Protein AF-A0A923ZJA2-F1 (afdb_monomer)

Nearest PDB structures (foldseek):
  5jjf-assembly1_B  TM=5.619E-01  e=8.814E+00  Natronomonas pharaonis

Secondary structure (DSSP, 8-state):
--HHHHHHHHHHHHHHHHHHTT---HHHHHHHHHHHHHHHHHHHHHHHH----S-TT---S--------------

Mean predicted aligned error: 14.64 Å

Solvent-accessible surface area (backbone atoms only — not comparable to full-atom values): 4842 Å² total; per-residue (Å²): 103,55,73,67,57,50,50,53,54,50,59,73,47,40,62,60,59,58,55,46,74,72,52,90,46,68,69,62,35,51,54,52,48,51,53,52,49,52,53,52,50,46,53,52,47,47,54,60,60,62,67,70,68,94,61,92,74,74,75,74,84,75,70,72,88,70,72,90,85,83,78,85,85,81,136

Radius of gyration: 26.97 Å; Cα contacts (8 Å, |Δi|>4): 21; chains: 1; bounding box: 56×75×28 Å

pLDDT: mean 72.84, std 14.09, range [41.91, 89.75]

Sequence (75 aa):
MTKDQFISSVTAHYDELNALNKVDNFYDYESDFIKLWAKMGREVLERNISTLPGDRRKKNSNRIWGTDNSQQSPL

Foldseek 3Di:
DDPVVLVVLCVVCVVVLVVLVPDPDPVVSVVSVVVSVVVSVVVVCCVVVPPPVPPPDPPPPPPPPDDPPPDDDDD

Structure (mmCIF, N/CA/C/O backbone):
data_AF-A0A923ZJA2-F1
#
_entry.id   AF-A0A923ZJA2-F1
#
loop_
_atom_site.group_PDB
_atom_site.id
_atom_site.type_symbol
_atom_site.label_atom_id
_atom_site.label_alt_id
_atom_site.label_comp_id
_atom_site.label_asym_id
_atom_site.label_entity_id
_atom_site.label_seq_id
_atom_site.pdbx_PDB_ins_code
_atom_site.Cartn_x
_atom_site.Cartn_y
_atom_site.Cartn_z
_atom_site.occupancy
_atom_site.B_iso_or_equiv
_atom_site.auth_seq_id
_atom_site.auth_comp_id
_atom_site.auth_asym_id
_atom_site.auth_atom_id
_atom_site.pdbx_PDB_model_num
ATOM 1 N N . MET A 1 1 ? -9.047 2.673 11.110 1.00 67.44 1 MET A N 1
ATOM 2 C CA . MET A 1 1 ? -8.561 1.296 10.861 1.00 67.44 1 MET A CA 1
ATOM 3 C C . MET A 1 1 ? -7.825 0.754 12.091 1.00 67.44 1 MET A C 1
ATOM 5 O O . MET A 1 1 ? -7.170 1.536 12.767 1.00 67.44 1 MET A O 1
ATOM 9 N N . THR A 1 2 ? -7.938 -0.543 12.415 1.00 81.38 2 THR A N 1
ATOM 10 C CA . THR A 1 2 ? -7.159 -1.206 13.492 1.00 81.38 2 THR A CA 1
ATOM 11 C C . THR A 1 2 ? -5.904 -1.889 12.929 1.00 81.38 2 THR A C 1
ATOM 13 O O . THR A 1 2 ? -5.788 -2.063 11.714 1.00 81.38 2 THR A O 1
ATOM 16 N N . LYS A 1 3 ? -4.964 -2.299 13.796 1.00 79.38 3 LYS A N 1
ATOM 17 C CA . LYS A 1 3 ? -3.713 -2.975 13.394 1.00 79.38 3 LYS A CA 1
ATOM 18 C C . LYS A 1 3 ? -3.966 -4.237 12.556 1.00 79.38 3 LYS A C 1
ATOM 20 O O . LYS A 1 3 ? -3.302 -4.430 11.545 1.00 79.38 3 LYS A O 1
ATOM 25 N N . ASP A 1 4 ? -4.968 -5.036 12.908 1.00 82.06 4 ASP A N 1
ATOM 26 C CA . ASP A 1 4 ? -5.280 -6.279 12.186 1.00 82.06 4 ASP A CA 1
ATOM 27 C C . ASP A 1 4 ? -5.883 -6.018 10.802 1.00 82.06 4 ASP A C 1
ATOM 29 O O . ASP A 1 4 ? -5.601 -6.740 9.845 1.00 82.06 4 ASP A O 1
ATOM 33 N N . GLN A 1 5 ? -6.663 -4.940 10.659 1.00 76.38 5 GLN A N 1
ATOM 34 C CA . GLN A 1 5 ? -7.145 -4.505 9.348 1.00 76.38 5 GLN A CA 1
ATOM 35 C C . GLN A 1 5 ? -6.009 -3.966 8.475 1.00 76.38 5 GLN A C 1
ATOM 37 O O . GLN A 1 5 ? -6.022 -4.201 7.270 1.00 76.38 5 GLN A O 1
ATOM 42 N N . PHE A 1 6 ? -5.017 -3.292 9.069 1.00 79.38 6 PHE A N 1
ATOM 43 C CA . PHE A 1 6 ? -3.809 -2.882 8.348 1.00 79.38 6 PHE A CA 1
ATOM 44 C C . PHE A 1 6 ? -3.049 -4.087 7.820 1.00 79.38 6 PHE A C 1
ATOM 46 O O . PHE A 1 6 ? -2.772 -4.153 6.626 1.00 79.38 6 PHE A O 1
ATOM 53 N N . ILE A 1 7 ? -2.779 -5.055 8.696 1.00 84.12 7 ILE A N 1
ATOM 54 C CA . ILE A 1 7 ? -2.084 -6.286 8.328 1.00 84.12 7 ILE A CA 1
ATOM 55 C C . ILE A 1 7 ? -2.859 -7.000 7.221 1.00 84.12 7 ILE A C 1
ATOM 57 O O . ILE A 1 7 ? -2.263 -7.312 6.204 1.00 84.12 7 ILE A O 1
ATOM 61 N N . SER A 1 8 ? -4.181 -7.144 7.340 1.00 83.62 8 SER A N 1
ATOM 62 C CA . SER A 1 8 ? -5.007 -7.790 6.308 1.00 83.62 8 SER A CA 1
ATOM 63 C C . SER A 1 8 ? -4.927 -7.089 4.945 1.00 83.62 8 SER A C 1
ATOM 65 O O . SER A 1 8 ? -4.813 -7.761 3.924 1.00 83.62 8 SER A O 1
ATOM 67 N N . SER A 1 9 ?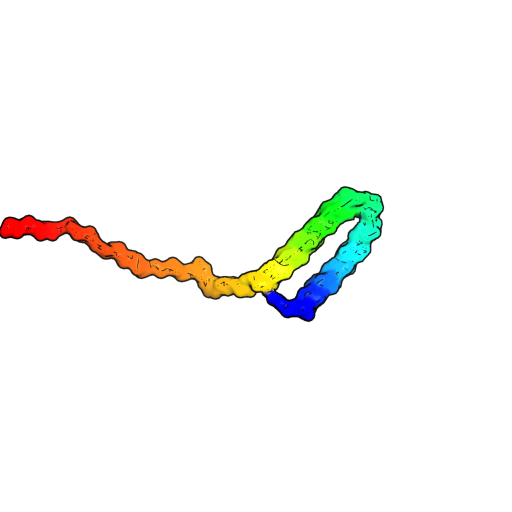 -4.954 -5.749 4.914 1.00 80.00 9 SER A N 1
ATOM 68 C CA . SER A 1 9 ? -4.785 -4.989 3.666 1.00 80.00 9 SER A CA 1
ATOM 69 C C . SER A 1 9 ? -3.392 -5.200 3.078 1.00 80.00 9 SER A C 1
ATOM 71 O O . SER A 1 9 ? -3.264 -5.456 1.889 1.00 80.00 9 SER A O 1
ATOM 73 N N . VAL A 1 10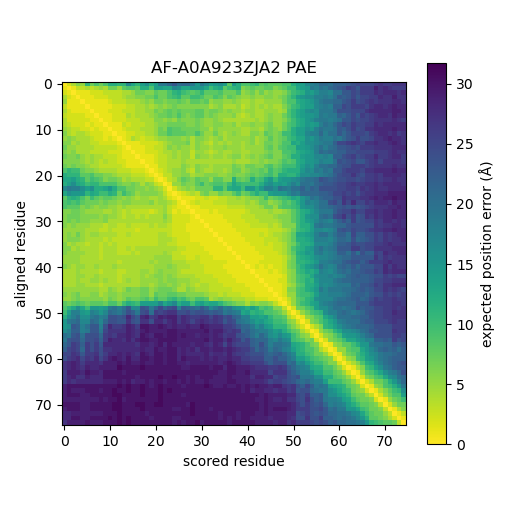 ? -2.342 -5.141 3.900 1.00 80.88 10 VAL A N 1
ATOM 74 C CA . VAL A 1 10 ? -0.962 -5.358 3.439 1.00 80.88 10 VAL A CA 1
ATOM 75 C C . VAL A 1 10 ? -0.757 -6.791 2.949 1.00 80.88 10 VAL A C 1
ATOM 77 O O . VAL A 1 10 ? -0.134 -6.982 1.913 1.00 80.88 10 VAL A O 1
ATOM 80 N N . THR A 1 11 ? -1.314 -7.791 3.635 1.00 85.12 11 THR A N 1
ATOM 81 C CA . THR A 1 11 ? -1.252 -9.199 3.225 1.00 85.12 11 THR A CA 1
ATOM 82 C C . THR A 1 11 ? -1.923 -9.418 1.871 1.00 85.12 11 THR A C 1
ATOM 84 O O . THR A 1 11 ? -1.380 -10.150 1.054 1.00 85.12 11 THR A O 1
ATOM 87 N N . ALA A 1 12 ? -3.046 -8.750 1.592 1.00 82.12 12 ALA A N 1
ATOM 88 C CA . ALA A 1 12 ? -3.732 -8.865 0.303 1.00 82.12 12 ALA A CA 1
ATOM 89 C C . ALA A 1 12 ? -2.897 -8.346 -0.883 1.00 82.12 12 ALA A C 1
ATOM 91 O O . ALA A 1 12 ? -3.026 -8.860 -1.988 1.00 82.12 12 ALA A O 1
ATOM 92 N N . HIS A 1 13 ? -2.028 -7.359 -0.651 1.00 81.56 13 HIS A N 1
ATOM 93 C CA . HIS A 1 13 ? -1.140 -6.794 -1.677 1.00 81.56 13 HIS A CA 1
ATOM 94 C C . HIS A 1 13 ? 0.288 -7.364 -1.613 1.00 81.56 13 HIS A C 1
ATOM 96 O O . HIS A 1 13 ? 1.128 -7.021 -2.442 1.00 81.56 13 HIS A O 1
ATOM 102 N N . TYR A 1 14 ? 0.582 -8.243 -0.647 1.00 83.31 14 TYR A N 1
ATOM 103 C CA . TYR A 1 14 ? 1.917 -8.811 -0.436 1.00 83.31 14 TYR A CA 1
ATOM 104 C C . TYR A 1 14 ? 2.376 -9.669 -1.617 1.00 83.31 14 TYR A C 1
ATOM 106 O O . TYR A 1 14 ? 3.543 -9.609 -1.997 1.00 83.31 14 TYR A O 1
ATOM 114 N N . ASP A 1 15 ? 1.462 -10.417 -2.236 1.00 82.88 15 ASP A N 1
ATOM 115 C CA . ASP A 1 15 ? 1.775 -11.238 -3.407 1.00 82.88 15 ASP A CA 1
ATOM 116 C C . ASP A 1 15 ? 2.152 -10.380 -4.624 1.00 82.88 15 ASP A C 1
ATOM 118 O O . ASP A 1 15 ? 3.094 -10.715 -5.343 1.00 82.88 15 ASP A O 1
ATOM 122 N N . GLU A 1 16 ? 1.480 -9.239 -4.820 1.00 82.44 16 GLU A N 1
ATOM 123 C CA . GLU A 1 16 ? 1.825 -8.258 -5.861 1.00 82.44 16 GLU A CA 1
ATOM 124 C C . GLU A 1 16 ? 3.199 -7.631 -5.577 1.00 82.44 16 GLU A C 1
ATOM 126 O O . GLU A 1 16 ? 4.048 -7.546 -6.464 1.00 82.44 16 GLU A O 1
ATOM 131 N N . LEU A 1 17 ? 3.468 -7.282 -4.316 1.00 81.12 17 LEU A N 1
ATOM 132 C CA . LEU A 1 17 ? 4.744 -6.709 -3.880 1.00 81.12 17 LEU A CA 1
ATOM 133 C C . LEU A 1 17 ? 5.904 -7.707 -4.046 1.00 81.12 17 LEU A C 1
ATOM 135 O O . LEU A 1 17 ? 6.999 -7.340 -4.466 1.00 81.12 17 LEU A O 1
ATOM 139 N N . ASN A 1 18 ? 5.654 -8.990 -3.782 1.00 84.06 18 ASN A N 1
ATOM 140 C CA . ASN A 1 18 ? 6.622 -10.061 -3.994 1.00 84.06 18 ASN A CA 1
ATOM 141 C C . ASN A 1 18 ? 6.820 -10.387 -5.486 1.00 84.06 18 ASN A C 1
ATOM 143 O O . ASN A 1 18 ? 7.911 -10.782 -5.896 1.00 84.06 18 ASN A O 1
ATOM 147 N N . ALA A 1 19 ? 5.791 -10.210 -6.318 1.00 83.06 19 ALA A N 1
ATOM 148 C CA . ALA A 1 19 ? 5.910 -10.354 -7.765 1.00 83.06 19 ALA A CA 1
ATOM 149 C C . ALA A 1 19 ? 6.790 -9.254 -8.382 1.00 83.06 19 ALA A C 1
ATOM 151 O O . ALA A 1 19 ? 7.559 -9.550 -9.297 1.00 83.06 19 ALA A O 1
ATOM 152 N N . LEU A 1 20 ? 6.744 -8.030 -7.843 1.00 80.62 20 LEU A N 1
ATOM 153 C CA . LEU A 1 20 ? 7.605 -6.924 -8.275 1.00 80.62 20 LEU A CA 1
ATOM 154 C C . LEU A 1 20 ? 9.099 -7.222 -8.086 1.00 80.62 20 LEU A C 1
ATOM 156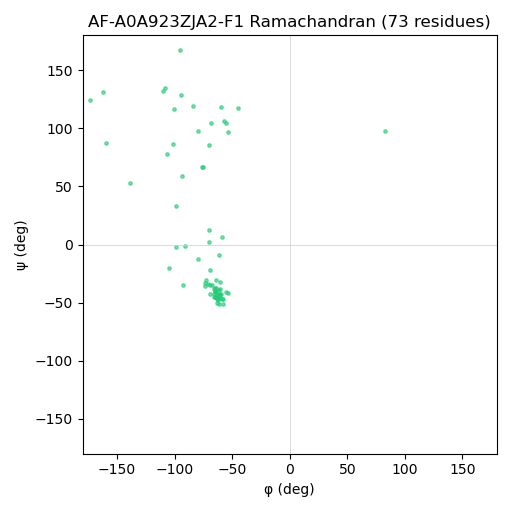 O O . LEU A 1 20 ? 9.897 -6.833 -8.930 1.00 80.62 20 LEU A O 1
ATOM 160 N N . ASN A 1 21 ? 9.491 -7.988 -7.062 1.00 78.25 21 ASN A N 1
ATOM 161 C CA . ASN A 1 21 ? 10.897 -8.374 -6.842 1.00 78.25 21 ASN A CA 1
ATOM 162 C C . ASN A 1 21 ? 11.512 -9.204 -7.985 1.00 78.25 21 ASN A C 1
ATOM 164 O O . ASN A 1 21 ? 12.712 -9.464 -7.973 1.00 78.25 21 ASN A O 1
ATOM 168 N N . LYS A 1 22 ? 10.708 -9.657 -8.954 1.00 79.31 22 LYS A N 1
ATOM 169 C CA . LYS A 1 22 ? 11.170 -10.404 -10.132 1.00 79.31 22 LYS A CA 1
ATOM 170 C C . LYS A 1 22 ? 11.506 -9.505 -11.327 1.00 79.31 22 LYS A C 1
ATOM 172 O O . LYS A 1 22 ? 11.871 -10.023 -12.377 1.00 79.31 22 LYS A O 1
ATOM 177 N N . VAL A 1 23 ? 11.328 -8.190 -11.202 1.00 79.19 23 VAL A N 1
ATOM 178 C CA . VAL A 1 23 ? 11.614 -7.224 -12.267 1.00 79.19 23 VAL A CA 1
ATOM 179 C C . VAL A 1 23 ? 13.104 -6.868 -12.248 1.00 79.19 23 VAL A C 1
ATOM 181 O O . VAL A 1 23 ? 13.597 -6.317 -11.270 1.00 79.19 23 VAL A O 1
ATOM 184 N N . ASP A 1 24 ? 13.810 -7.151 -13.346 1.00 76.25 24 ASP A N 1
ATOM 185 C CA . ASP A 1 24 ? 15.253 -6.873 -13.496 1.00 76.25 24 ASP A CA 1
ATOM 186 C C . ASP A 1 24 ? 15.566 -5.400 -13.836 1.00 76.25 24 ASP A C 1
ATOM 188 O O . ASP A 1 24 ? 16.718 -4.968 -13.768 1.00 76.25 24 ASP A O 1
ATOM 192 N N . ASN A 1 25 ? 14.556 -4.607 -14.209 1.00 84.25 25 ASN A N 1
ATOM 193 C CA . ASN A 1 25 ? 14.713 -3.191 -14.540 1.00 84.25 25 ASN A CA 1
ATOM 194 C C . ASN A 1 25 ? 14.278 -2.294 -13.374 1.00 84.25 25 ASN A C 1
ATOM 196 O O . ASN A 1 25 ? 13.100 -2.234 -13.022 1.00 84.25 25 ASN A O 1
ATOM 200 N N . PHE A 1 26 ? 15.230 -1.536 -12.829 1.00 82.31 26 PHE A N 1
ATOM 201 C CA . PHE A 1 26 ? 15.014 -0.618 -11.711 1.00 82.31 26 PHE A CA 1
ATOM 202 C C . PHE A 1 26 ? 13.875 0.384 -11.951 1.00 82.31 26 PHE A C 1
ATOM 204 O O . PHE A 1 26 ? 13.081 0.625 -11.048 1.00 82.31 26 PHE A O 1
ATOM 211 N N . TYR A 1 27 ? 13.763 0.949 -13.156 1.00 83.81 27 TYR A N 1
ATOM 212 C CA . TYR A 1 27 ? 12.753 1.976 -13.441 1.00 83.81 27 TYR A CA 1
ATOM 213 C C . TYR A 1 27 ? 11.341 1.397 -13.542 1.00 83.81 27 TYR A C 1
ATOM 215 O O . TYR A 1 27 ? 10.378 2.025 -13.096 1.00 83.81 27 TYR A O 1
ATOM 223 N N . ASP A 1 28 ? 11.220 0.187 -14.089 1.00 84.50 28 ASP A N 1
ATOM 224 C CA . ASP A 1 28 ? 9.942 -0.523 -14.163 1.00 84.50 28 ASP A CA 1
ATOM 225 C C . ASP A 1 28 ? 9.506 -0.948 -12.756 1.00 84.50 28 ASP A C 1
ATOM 227 O O . ASP A 1 28 ? 8.362 -0.716 -12.361 1.00 84.50 28 ASP A O 1
ATOM 231 N N . TYR A 1 29 ? 10.454 -1.451 -11.957 1.00 86.25 29 TYR A N 1
ATOM 232 C CA . TYR A 1 29 ? 10.244 -1.756 -10.545 1.00 86.25 29 TYR A CA 1
ATOM 233 C C . TYR A 1 29 ? 9.792 -0.523 -9.755 1.00 86.25 29 TYR A C 1
ATOM 235 O O . TYR A 1 29 ? 8.787 -0.582 -9.053 1.00 86.25 29 TYR A O 1
ATOM 243 N N . GLU A 1 30 ? 10.500 0.603 -9.873 1.00 86.94 30 GLU A N 1
ATOM 244 C CA . GLU A 1 30 ? 10.175 1.840 -9.159 1.00 86.94 30 GLU A CA 1
ATOM 245 C C . GLU A 1 30 ? 8.778 2.346 -9.537 1.00 86.94 30 GLU A C 1
ATOM 247 O O . GLU A 1 30 ? 7.975 2.676 -8.661 1.00 86.94 30 GLU A O 1
ATOM 252 N N . SER A 1 31 ? 8.456 2.365 -10.834 1.00 87.81 31 SER A N 1
ATOM 253 C CA . SER A 1 31 ? 7.158 2.844 -11.310 1.00 87.81 31 SER A CA 1
ATOM 254 C C . SER A 1 31 ? 6.010 1.982 -10.787 1.00 87.81 31 SER A C 1
ATOM 256 O O . SER A 1 31 ? 5.009 2.509 -10.290 1.00 87.81 31 SER A O 1
ATOM 258 N N . ASP A 1 32 ? 6.149 0.660 -10.858 1.00 87.19 32 ASP A N 1
ATOM 259 C CA . ASP A 1 32 ? 5.107 -0.258 -10.408 1.00 87.19 32 ASP A CA 1
ATOM 260 C C . ASP A 1 32 ? 5.016 -0.312 -8.881 1.00 87.19 32 ASP A C 1
ATOM 262 O O . ASP A 1 32 ? 3.911 -0.376 -8.334 1.00 87.19 32 ASP A O 1
ATOM 266 N N . PHE A 1 33 ? 6.143 -0.162 -8.180 1.00 88.69 33 PHE A N 1
ATOM 267 C CA . PHE A 1 33 ? 6.177 -0.060 -6.726 1.00 88.69 33 PHE A CA 1
ATOM 268 C C . PHE A 1 33 ? 5.430 1.186 -6.249 1.00 88.69 33 PHE A C 1
ATOM 270 O O . PHE A 1 33 ? 4.574 1.093 -5.369 1.00 88.69 33 PHE A O 1
ATOM 277 N N . ILE A 1 34 ? 5.684 2.349 -6.861 1.00 89.75 34 ILE A N 1
ATOM 278 C CA . ILE A 1 34 ? 4.993 3.600 -6.523 1.00 89.75 34 ILE A CA 1
ATOM 279 C C . ILE A 1 34 ? 3.486 3.473 -6.776 1.00 89.75 34 ILE A C 1
ATOM 281 O O . ILE A 1 34 ? 2.690 3.908 -5.939 1.00 89.75 34 ILE A O 1
ATOM 285 N N . LYS A 1 35 ? 3.068 2.858 -7.891 1.00 89.69 35 LYS A N 1
ATOM 286 C CA . LYS A 1 35 ? 1.642 2.633 -8.194 1.00 89.69 35 LYS A CA 1
ATOM 287 C C . LYS A 1 35 ? 0.978 1.732 -7.153 1.00 89.69 35 LYS A C 1
ATOM 289 O O . LYS A 1 35 ? -0.094 2.077 -6.648 1.00 89.69 35 LYS A O 1
ATOM 294 N N . LEU A 1 36 ? 1.613 0.606 -6.822 1.00 87.44 36 LEU A N 1
ATOM 295 C CA . LEU A 1 36 ? 1.113 -0.345 -5.831 1.00 87.44 36 LEU A CA 1
ATOM 296 C C . LEU A 1 36 ? 1.009 0.314 -4.451 1.00 87.44 36 LEU A C 1
ATOM 298 O O . LEU A 1 36 ? -0.034 0.255 -3.798 1.00 87.44 36 LEU A O 1
ATOM 302 N N . TRP A 1 37 ? 2.052 1.040 -4.049 1.00 87.00 37 TRP A N 1
ATOM 303 C CA . TRP A 1 37 ? 2.098 1.740 -2.772 1.00 87.00 37 TRP A CA 1
ATOM 304 C C . TRP A 1 37 ? 1.063 2.865 -2.675 1.00 87.00 37 TRP A C 1
ATOM 306 O O . TRP A 1 37 ? 0.408 3.019 -1.645 1.00 87.00 37 TRP A O 1
ATOM 316 N N . ALA A 1 38 ? 0.852 3.629 -3.750 1.00 88.88 38 ALA A N 1
ATOM 317 C CA . ALA A 1 38 ? -0.170 4.672 -3.798 1.00 88.88 38 ALA A CA 1
ATOM 318 C C . ALA A 1 38 ? -1.588 4.093 -3.670 1.00 88.88 38 ALA A C 1
ATOM 320 O O . ALA A 1 38 ? -2.421 4.654 -2.953 1.00 88.88 38 ALA A O 1
ATOM 321 N N . LYS A 1 39 ? -1.860 2.952 -4.316 1.00 86.38 39 LYS A N 1
ATOM 322 C CA . LYS A 1 39 ? -3.137 2.230 -4.199 1.00 86.38 39 LYS A CA 1
ATOM 323 C C . LYS A 1 39 ? -3.367 1.747 -2.765 1.00 86.38 39 LYS A C 1
ATOM 325 O O . LYS A 1 39 ? -4.403 2.062 -2.182 1.00 86.38 39 LYS A O 1
ATOM 330 N N . MET A 1 40 ? -2.376 1.082 -2.168 1.00 84.75 40 MET A N 1
ATOM 331 C CA . MET A 1 40 ? -2.424 0.644 -0.768 1.00 84.75 40 MET A CA 1
ATOM 332 C C . MET A 1 40 ? -2.625 1.821 0.194 1.00 84.75 40 MET A C 1
ATOM 334 O O . MET A 1 40 ? -3.490 1.782 1.067 1.00 84.75 40 MET A O 1
ATOM 338 N N . GLY A 1 41 ? -1.859 2.900 0.019 1.00 84.25 41 GLY A N 1
ATOM 339 C CA . GLY A 1 41 ? -1.957 4.108 0.833 1.00 84.25 41 GLY A CA 1
ATOM 340 C C . GLY A 1 41 ? -3.333 4.761 0.737 1.00 84.25 41 GLY A C 1
ATOM 341 O O . GLY A 1 41 ? -3.871 5.207 1.750 1.00 84.25 41 GLY A O 1
ATOM 342 N N . ARG A 1 42 ? -3.946 4.756 -0.452 1.00 84.94 42 ARG A N 1
ATOM 343 C CA . ARG A 1 42 ? -5.312 5.239 -0.655 1.00 84.94 42 ARG A CA 1
ATOM 344 C C . ARG A 1 42 ? -6.339 4.380 0.076 1.00 84.94 42 ARG A C 1
ATOM 346 O O . ARG A 1 42 ? -7.196 4.943 0.746 1.00 84.94 42 ARG A O 1
ATOM 353 N N . GLU A 1 43 ? -6.241 3.055 0.006 1.00 82.94 43 GLU A N 1
ATOM 354 C CA . GLU A 1 43 ? -7.134 2.154 0.750 1.00 82.94 43 GLU A CA 1
ATOM 355 C C . GLU A 1 43 ? -7.021 2.375 2.264 1.00 82.94 43 GLU A C 1
ATOM 357 O O . GLU A 1 43 ? -8.032 2.479 2.958 1.00 82.94 43 GLU A O 1
ATOM 362 N N . VAL A 1 44 ? -5.797 2.525 2.780 1.00 82.50 44 VAL A N 1
ATOM 363 C CA . VAL A 1 44 ? -5.545 2.840 4.195 1.00 82.50 44 VAL A CA 1
ATOM 364 C C . VAL A 1 44 ? -6.124 4.206 4.570 1.00 82.50 44 VAL A C 1
ATOM 366 O O . VAL A 1 44 ? -6.747 4.347 5.625 1.00 82.50 44 VAL A O 1
ATOM 369 N N . LEU A 1 45 ? -5.940 5.213 3.716 1.00 82.75 45 LEU A N 1
ATOM 370 C CA . LEU A 1 45 ? -6.448 6.566 3.926 1.00 82.75 45 LEU A CA 1
ATOM 371 C C . LEU A 1 45 ? -7.980 6.594 3.917 1.00 82.75 45 LEU A C 1
ATOM 373 O O . LEU A 1 45 ? -8.586 7.160 4.822 1.00 82.75 45 LEU A O 1
ATOM 377 N N . GLU A 1 46 ? -8.612 5.919 2.960 1.00 82.50 46 GLU A N 1
ATOM 378 C CA . GLU A 1 46 ? -10.062 5.748 2.908 1.00 82.50 46 GLU A CA 1
ATOM 379 C C . GLU A 1 46 ? -10.558 4.984 4.145 1.00 82.50 46 GLU A C 1
ATOM 381 O O . GLU A 1 46 ? -11.501 5.421 4.789 1.00 82.50 46 GLU A O 1
ATOM 386 N N . ARG A 1 47 ? -9.899 3.914 4.593 1.00 78.69 47 ARG A N 1
ATOM 387 C CA . ARG A 1 47 ? -10.295 3.165 5.807 1.00 78.69 47 ARG A CA 1
ATOM 388 C C . ARG A 1 47 ? -10.077 3.931 7.121 1.00 78.69 47 ARG A C 1
ATOM 390 O O . ARG A 1 47 ? -10.676 3.580 8.140 1.00 78.69 47 ARG A O 1
ATOM 397 N N . ASN A 1 48 ? -9.193 4.929 7.141 1.00 74.88 48 ASN A N 1
ATOM 398 C CA . ASN A 1 48 ? -8.934 5.770 8.315 1.00 74.88 48 ASN A CA 1
ATOM 399 C C . ASN A 1 48 ? -9.780 7.046 8.344 1.00 74.88 48 ASN A C 1
ATOM 401 O O . ASN A 1 48 ? -10.171 7.468 9.428 1.00 74.88 48 ASN A O 1
ATOM 405 N N . ILE A 1 49 ? -10.060 7.646 7.185 1.00 70.88 49 ILE A N 1
ATOM 406 C CA . ILE A 1 49 ? -10.759 8.934 7.069 1.00 70.88 49 ILE A CA 1
ATOM 407 C C . ILE A 1 49 ? -12.214 8.762 6.609 1.00 70.88 49 ILE A C 1
ATOM 409 O O . ILE A 1 49 ? -13.032 9.641 6.875 1.00 70.88 49 ILE A O 1
ATOM 413 N N . SER A 1 50 ? -12.600 7.641 5.982 1.00 56.00 50 SER A N 1
ATOM 414 C CA . SER A 1 50 ? -14.007 7.367 5.635 1.00 56.00 50 SER A CA 1
ATOM 415 C C . SER A 1 50 ? -14.831 6.947 6.858 1.00 56.00 50 SER A C 1
ATOM 417 O O . SER A 1 50 ? -15.412 5.876 6.965 1.00 56.00 50 SER A O 1
ATOM 419 N N . THR A 1 51 ? -15.007 7.886 7.771 1.00 54.00 51 THR A N 1
ATOM 420 C CA . THR A 1 51 ? -16.376 8.288 8.058 1.00 54.00 51 THR A CA 1
ATOM 421 C C . THR A 1 51 ? -16.762 9.240 6.934 1.00 54.00 51 THR A C 1
ATOM 423 O O . THR A 1 51 ? -16.396 10.415 6.969 1.00 54.00 51 THR A O 1
ATOM 426 N N . LEU A 1 52 ? -17.457 8.747 5.899 1.00 54.56 52 LEU A N 1
ATOM 427 C CA . LEU A 1 52 ? -18.279 9.638 5.074 1.00 54.56 52 LEU A CA 1
ATOM 428 C C . LEU A 1 52 ? -19.036 10.524 6.071 1.00 54.56 52 LEU A C 1
ATOM 430 O O . LEU A 1 52 ? -19.770 9.968 6.894 1.00 54.56 52 LEU A O 1
ATOM 434 N N . PRO A 1 53 ? -18.849 11.857 6.084 1.00 50.03 53 PRO A N 1
ATOM 435 C CA . PRO A 1 53 ? -19.737 12.679 6.874 1.00 50.03 53 PRO A CA 1
ATOM 436 C C . PRO A 1 53 ? -21.113 12.387 6.290 1.00 50.03 53 PRO A C 1
ATOM 438 O O . PRO A 1 53 ? -21.317 12.603 5.093 1.00 50.03 53 PRO A O 1
ATOM 441 N N . GLY A 1 54 ? -22.014 11.837 7.107 1.00 50.28 54 GLY A N 1
ATOM 442 C CA . GLY A 1 54 ? -23.340 11.367 6.699 1.00 50.28 54 GLY A CA 1
ATOM 443 C C . GLY A 1 54 ? -24.230 12.439 6.067 1.00 50.28 54 GLY A C 1
ATOM 444 O O . GLY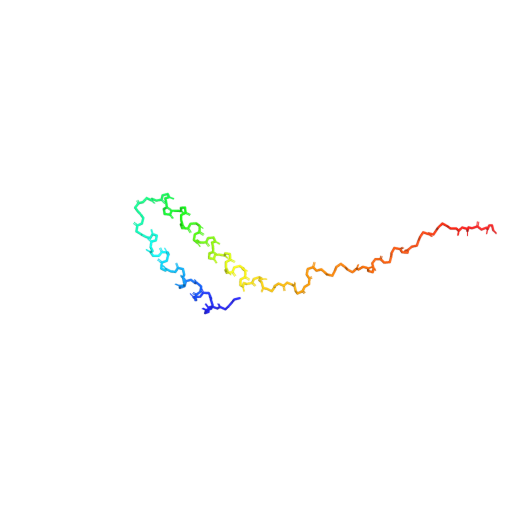 A 1 54 ? -25.393 12.180 5.797 1.00 50.28 54 GLY A O 1
ATOM 445 N N . ASP A 1 55 ? -23.707 13.637 5.824 1.00 59.34 55 ASP A N 1
ATOM 446 C CA . ASP A 1 55 ? -24.413 14.709 5.167 1.00 59.34 55 ASP A CA 1
ATOM 447 C C . ASP A 1 55 ? -23.427 15.748 4.588 1.00 59.34 55 ASP A C 1
ATOM 449 O O . ASP A 1 55 ? -23.103 16.756 5.214 1.00 59.34 55 ASP A O 1
ATOM 453 N N . ARG A 1 56 ? -22.936 15.545 3.353 1.00 55.59 56 ARG A N 1
ATOM 454 C CA . ARG A 1 56 ? -22.286 16.629 2.575 1.00 55.59 56 ARG A CA 1
ATOM 455 C C . ARG A 1 56 ? -23.298 17.691 2.105 1.00 55.59 56 ARG A C 1
ATOM 457 O O . ARG A 1 56 ? -22.908 18.618 1.391 1.00 55.59 56 ARG A O 1
ATOM 464 N N . ARG A 1 57 ? -24.588 17.575 2.459 1.00 65.19 57 ARG A N 1
ATOM 465 C CA . ARG A 1 57 ? -25.669 18.427 1.953 1.00 65.19 57 ARG A CA 1
ATOM 466 C C . ARG A 1 57 ? -26.693 18.841 3.020 1.00 65.19 57 ARG A C 1
ATOM 468 O O . ARG A 1 57 ? -27.886 18.881 2.747 1.00 65.19 57 ARG A O 1
ATOM 475 N N . LYS A 1 58 ? -26.232 19.403 4.137 1.00 57.38 58 LYS A N 1
ATOM 476 C CA . LYS A 1 58 ? -27.018 20.433 4.838 1.00 57.38 58 LYS A CA 1
ATOM 477 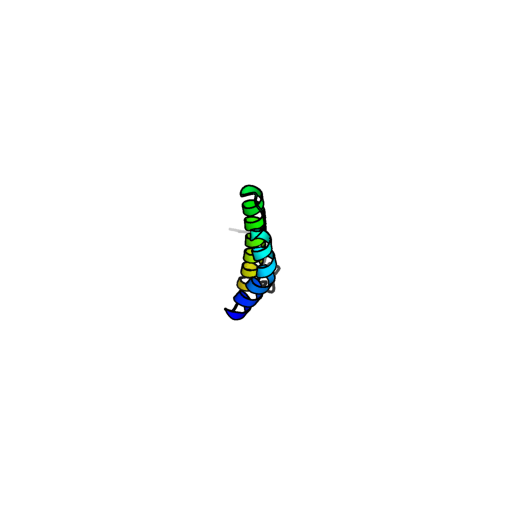C C . LYS A 1 58 ? -26.417 21.814 4.642 1.00 57.38 58 LYS A C 1
ATOM 479 O O . LYS A 1 58 ? -25.802 22.406 5.521 1.00 57.38 58 LYS A O 1
ATOM 484 N N . LYS A 1 59 ? -26.668 22.377 3.456 1.00 58.41 59 LYS A N 1
ATOM 485 C CA . LYS A 1 59 ? -26.785 23.833 3.350 1.00 58.41 59 LYS A CA 1
ATOM 486 C C . LYS A 1 59 ? -28.063 24.183 4.101 1.00 58.41 59 LYS A C 1
ATOM 488 O O . LYS A 1 59 ? -29.148 23.925 3.591 1.00 58.41 59 LYS A O 1
ATOM 493 N N . ASN A 1 60 ? -27.937 24.728 5.308 1.00 59.28 60 ASN A N 1
ATOM 494 C CA . ASN A 1 60 ? -29.072 25.311 6.010 1.00 59.28 60 ASN A CA 1
ATOM 495 C C . ASN A 1 60 ? -29.686 26.367 5.082 1.00 59.28 60 ASN A C 1
ATOM 497 O O . ASN A 1 60 ? -29.132 27.451 4.900 1.00 59.28 60 ASN A O 1
ATOM 501 N N . SER A 1 61 ? -30.828 26.047 4.477 1.00 57.25 61 SER A N 1
ATOM 502 C CA . SER A 1 61 ? -31.649 26.971 3.690 1.00 57.25 61 SER A CA 1
ATOM 503 C C . SER A 1 61 ? -32.341 28.017 4.568 1.00 57.25 61 SER A C 1
ATOM 505 O O . SER A 1 61 ? -33.199 28.740 4.088 1.00 57.25 61 SER A O 1
ATOM 507 N N . ASN A 1 62 ? -31.941 28.130 5.837 1.00 56.25 62 ASN A N 1
ATOM 508 C CA . ASN A 1 62 ? -32.416 29.136 6.774 1.00 56.25 62 ASN A CA 1
ATOM 509 C C . ASN A 1 62 ? -31.443 30.318 6.903 1.00 56.25 62 ASN A C 1
ATOM 511 O O . ASN A 1 62 ? -31.340 30.938 7.958 1.00 56.25 62 ASN A O 1
ATOM 515 N N . ARG A 1 63 ? -30.748 30.679 5.812 1.00 55.88 63 ARG A N 1
ATOM 516 C CA . ARG A 1 63 ? -30.428 32.097 5.607 1.00 55.88 63 ARG A CA 1
ATOM 517 C C . ARG A 1 63 ? -31.745 32.781 5.272 1.00 55.88 63 ARG A C 1
ATOM 519 O O . ARG A 1 63 ? -32.108 32.899 4.106 1.00 55.88 63 ARG A O 1
ATOM 526 N N . ILE A 1 64 ? -32.460 33.160 6.326 1.00 57.59 64 ILE A N 1
ATOM 527 C CA . ILE A 1 64 ? -33.497 34.179 6.293 1.00 57.59 64 ILE A CA 1
ATOM 528 C C . ILE A 1 64 ? -32.824 35.412 5.681 1.00 57.59 64 ILE A C 1
ATOM 530 O O . ILE A 1 64 ? -32.095 36.133 6.352 1.00 57.59 64 ILE A O 1
ATOM 534 N N . T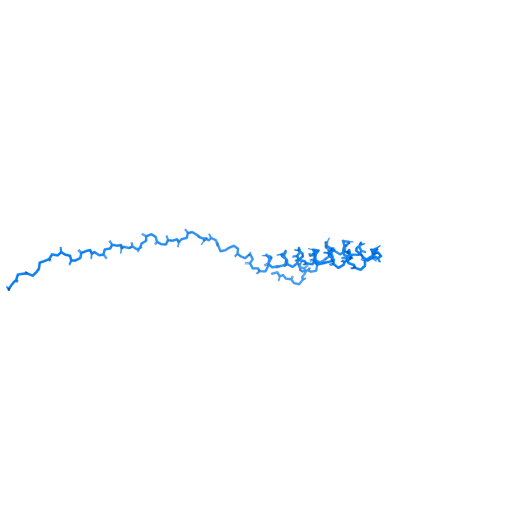RP A 1 65 ? -32.995 35.603 4.374 1.00 56.66 65 TRP A N 1
ATOM 535 C CA . TRP A 1 65 ? -32.781 36.888 3.715 1.00 56.66 65 TRP A CA 1
ATOM 536 C C . TRP A 1 65 ? -33.983 37.774 4.047 1.00 56.66 65 TRP A C 1
ATOM 538 O O . TRP A 1 65 ? -34.822 38.069 3.204 1.00 56.66 65 TRP A O 1
ATOM 548 N N . GLY A 1 66 ? -34.091 38.119 5.325 1.00 51.25 66 GLY A N 1
ATOM 549 C CA . GLY A 1 66 ? -34.881 39.234 5.815 1.00 51.25 66 GLY A CA 1
ATOM 550 C C . GLY A 1 66 ? -33.883 40.304 6.248 1.00 51.25 66 GLY A C 1
ATOM 551 O O . GLY A 1 66 ? -32.871 39.982 6.858 1.00 51.25 66 GLY A O 1
ATOM 552 N N . THR A 1 67 ? -34.034 41.572 5.931 1.00 54.84 67 THR A N 1
ATOM 553 C CA . THR A 1 67 ? -35.184 42.295 5.402 1.00 54.84 67 THR A CA 1
ATOM 554 C C . THR A 1 67 ? -34.617 43.586 4.834 1.00 54.84 67 THR A C 1
ATOM 556 O O . THR A 1 67 ? -33.829 44.257 5.501 1.00 54.84 67 THR A O 1
ATOM 559 N N . ASP A 1 68 ? -35.000 43.910 3.607 1.00 55.00 68 ASP A N 1
ATOM 560 C CA . ASP A 1 68 ? -34.854 45.244 3.041 1.00 55.00 68 ASP A CA 1
ATOM 561 C C . ASP A 1 68 ? -35.584 46.232 3.963 1.00 55.00 68 ASP A C 1
ATOM 563 O O . ASP A 1 68 ? -36.810 46.215 4.053 1.00 55.00 68 ASP A O 1
ATOM 567 N N . ASN A 1 69 ? -34.827 47.021 4.728 1.00 57.91 69 ASN A N 1
ATOM 568 C CA . ASN A 1 69 ? -35.371 48.078 5.573 1.00 57.91 69 ASN A CA 1
ATOM 569 C C . ASN A 1 69 ? -35.347 49.397 4.795 1.00 57.91 69 ASN A C 1
ATOM 571 O O . ASN A 1 69 ? -34.698 50.365 5.187 1.00 57.91 69 ASN A O 1
ATOM 575 N N . SER A 1 70 ? -36.023 49.412 3.650 1.00 55.53 70 SER A N 1
ATOM 576 C CA . SER A 1 70 ? -36.396 50.628 2.947 1.00 55.53 70 SER A CA 1
ATOM 577 C C . SER A 1 70 ? -37.867 50.913 3.228 1.00 55.53 70 SER 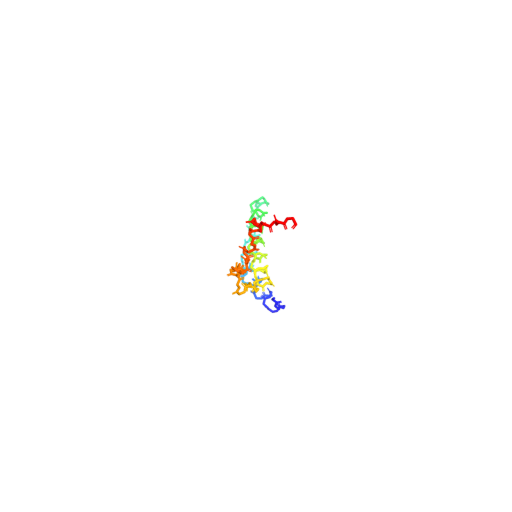A C 1
ATOM 579 O O . SER A 1 70 ? -38.726 50.500 2.466 1.00 55.53 70 SER A O 1
ATOM 581 N N . GLN A 1 71 ? -38.165 51.609 4.332 1.00 53.19 71 GLN A N 1
ATOM 582 C CA . GLN A 1 71 ? -39.249 52.599 4.412 1.00 53.19 71 GLN A CA 1
ATOM 583 C C . GLN A 1 71 ? -39.247 53.356 5.760 1.00 53.1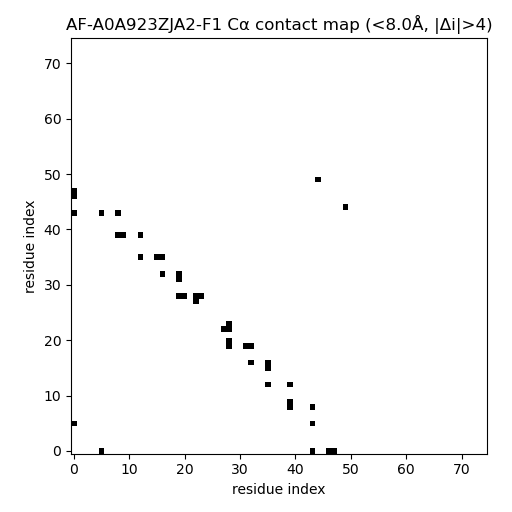9 71 GLN A C 1
ATOM 585 O O . GLN A 1 71 ? -39.411 52.774 6.825 1.00 53.19 71 GLN A O 1
ATOM 590 N N . GLN A 1 72 ? -39.178 54.686 5.626 1.00 45.31 72 GLN A N 1
ATOM 591 C CA . GLN A 1 72 ? -39.907 55.708 6.396 1.00 45.31 72 GLN A CA 1
ATOM 592 C C . GLN A 1 72 ? -39.398 56.162 7.774 1.00 45.31 72 GLN A C 1
ATOM 594 O O . GLN A 1 72 ? -39.776 55.656 8.825 1.00 45.31 72 GLN A O 1
ATOM 599 N N . SER A 1 73 ? -38.683 57.291 7.742 1.00 41.91 73 SER A N 1
ATOM 600 C CA . SER A 1 73 ? -38.785 58.345 8.756 1.00 41.91 73 SER A CA 1
ATOM 601 C C . SER A 1 73 ? -39.779 59.409 8.275 1.00 41.91 73 SER A C 1
ATOM 603 O O . SER A 1 73 ? -39.599 59.935 7.174 1.00 41.91 73 SER A O 1
ATOM 605 N N . PRO A 1 74 ? -40.771 59.794 9.089 1.00 57.88 74 PRO A N 1
ATOM 606 C CA . PRO A 1 74 ? -41.256 61.159 9.103 1.00 57.88 74 PRO A CA 1
ATOM 607 C C . PRO A 1 74 ? -40.860 61.841 10.4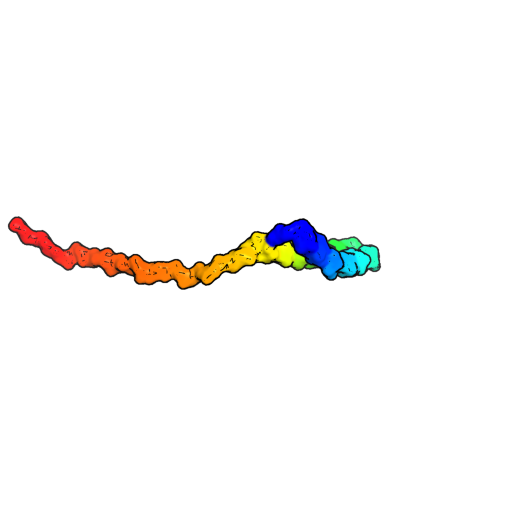19 1.00 57.88 74 PRO A C 1
ATOM 609 O O . PRO A 1 74 ? -40.987 61.256 11.492 1.00 57.88 74 PRO A O 1
ATOM 612 N N . LEU A 1 75 ? -40.324 63.049 10.223 1.00 42.53 75 LEU A N 1
ATOM 613 C CA . LEU A 1 75 ? -40.109 64.196 11.117 1.00 42.53 75 LEU A CA 1
ATOM 614 C C . LEU A 1 75 ? -40.589 64.079 12.571 1.00 42.53 75 LEU A C 1
ATOM 616 O O . LEU A 1 75 ? -41.805 63.876 12.779 1.00 42.53 75 LEU A O 1
#